Protein AF-A0A949CMT2-F1 (afdb_monomer_lite)

Foldseek 3Di:
DPPVVVVVCVVPVPPAAEDEAEQFAAQGDLADDPPTHGDAQVVVLVVQLQQVLVSHHYHYRQHADPVRHGDVRCVRRVVVNVVCCVVPNRDHRDHDDPVRVNVSNHDDD

Secondary structure (DSSP, 8-state):
--HHHHHHHHHHTTSPEEEEEESEEETB-SS--TT-EE--HHHHHHHHHHHHHTTEEEEEE----TTSPPPHHHHHHHHHHHHHHHHH-SPPP-PPPHHHHHHTTSPP-

Structure (mmCIF, N/CA/C/O backbone):
data_AF-A0A949CMT2-F1
#
_entry.id   AF-A0A949CMT2-F1
#
loop_
_atom_site.group_PDB
_atom_site.id
_atom_site.type_symbol
_atom_site.label_atom_id
_atom_site.label_alt_id
_atom_site.label_comp_id
_atom_site.label_asym_id
_atom_site.label_entity_id
_atom_site.label_seq_id
_atom_site.pdbx_PDB_ins_code
_atom_site.Cartn_x
_atom_site.Cartn_y
_atom_site.Cartn_z
_atom_site.occupancy
_atom_site.B_iso_or_equiv
_atom_site.auth_seq_id
_atom_site.auth_comp_id
_atom_site.auth_asym_id
_atom_site.auth_atom_id
_atom_site.pdbx_PDB_model_num
ATOM 1 N N . LYS A 1 1 ? 1.778 4.882 35.608 1.00 58.97 1 LYS A N 1
ATOM 2 C CA . LYS A 1 1 ? 1.281 5.149 34.238 1.00 58.97 1 LYS A CA 1
ATOM 3 C C . LYS A 1 1 ? 1.806 6.513 33.841 1.00 58.97 1 LYS A C 1
ATOM 5 O O . LYS A 1 1 ? 1.676 7.424 34.648 1.00 58.97 1 LYS A O 1
ATOM 10 N N . GLU A 1 2 ? 2.497 6.635 32.710 1.00 72.38 2 GLU A N 1
ATOM 11 C CA . GLU A 1 2 ? 3.081 7.922 32.332 1.00 72.38 2 GLU A CA 1
ATOM 12 C C . GLU A 1 2 ? 1.982 8.931 31.964 1.00 72.38 2 GLU A C 1
ATOM 14 O O . GLU A 1 2 ? 1.213 8.666 31.035 1.00 72.38 2 GLU A O 1
ATOM 19 N N . PRO A 1 3 ? 1.901 10.086 32.649 1.00 89.88 3 PRO A N 1
ATOM 20 C CA . PRO A 1 3 ? 0.811 11.047 32.464 1.00 89.88 3 PRO A CA 1
ATOM 21 C C . PRO A 1 3 ? 0.751 11.616 31.037 1.00 89.88 3 PRO A C 1
ATOM 23 O O . PRO A 1 3 ? -0.311 12.026 30.573 1.00 89.88 3 PRO A O 1
ATOM 26 N N . ILE A 1 4 ? 1.874 11.607 30.312 1.00 94.62 4 ILE A N 1
ATOM 27 C CA . ILE A 1 4 ? 1.957 12.079 28.924 1.00 94.62 4 ILE A CA 1
ATOM 28 C C . ILE A 1 4 ? 1.273 11.097 27.965 1.00 94.62 4 ILE A C 1
ATOM 30 O O . ILE A 1 4 ? 0.502 11.527 27.107 1.00 94.62 4 ILE A O 1
ATOM 34 N N . ALA A 1 5 ? 1.508 9.791 28.122 1.00 93.44 5 ALA A N 1
ATOM 35 C CA . ALA A 1 5 ? 0.923 8.769 27.255 1.00 93.44 5 ALA A CA 1
ATOM 36 C C . ALA A 1 5 ? -0.605 8.705 27.405 1.00 93.44 5 ALA A C 1
ATOM 38 O O . ALA A 1 5 ? -1.327 8.634 26.412 1.00 93.44 5 ALA A O 1
ATOM 39 N N . GLU A 1 6 ? -1.103 8.802 28.640 1.00 95.00 6 GLU A N 1
ATOM 40 C CA . GLU A 1 6 ? -2.541 8.822 28.926 1.00 95.00 6 GLU A CA 1
ATOM 41 C C . GLU A 1 6 ? -3.212 10.076 28.353 1.00 95.00 6 GLU A C 1
ATOM 43 O O . GLU A 1 6 ? -4.215 9.972 27.647 1.00 95.00 6 GLU A O 1
ATOM 48 N N . LYS A 1 7 ? -2.600 11.255 28.542 1.00 95.69 7 LYS A N 1
ATOM 49 C CA . LYS A 1 7 ? -3.078 12.506 27.937 1.00 95.69 7 LYS A CA 1
ATOM 50 C C . LYS A 1 7 ? -3.111 12.425 26.409 1.00 95.69 7 LYS A C 1
ATOM 52 O O . LYS A 1 7 ? -4.092 12.842 25.797 1.00 95.69 7 LYS A O 1
ATOM 57 N N . ALA A 1 8 ? -2.062 11.886 25.787 1.00 94.38 8 ALA A N 1
ATOM 58 C CA . ALA A 1 8 ? -2.006 11.716 24.339 1.00 94.38 8 ALA A CA 1
ATOM 59 C C . ALA A 1 8 ? -3.107 10.772 23.840 1.00 94.38 8 ALA A C 1
ATOM 61 O O . ALA A 1 8 ? -3.781 11.094 22.864 1.00 94.38 8 ALA A O 1
ATOM 62 N N . TRP A 1 9 ? -3.341 9.648 24.519 1.00 93.00 9 TRP A N 1
ATOM 63 C CA . TRP A 1 9 ? -4.416 8.728 24.158 1.00 93.00 9 TRP A CA 1
ATOM 64 C C . TRP A 1 9 ? -5.796 9.384 24.291 1.00 93.00 9 TRP A C 1
ATOM 66 O O . TRP A 1 9 ? -6.562 9.380 23.330 1.00 93.00 9 TRP A O 1
ATOM 76 N N . MET A 1 10 ? -6.083 10.047 25.416 1.00 94.62 10 MET A N 1
ATOM 77 C CA . MET A 1 10 ? -7.368 10.723 25.637 1.00 94.62 10 MET A CA 1
ATOM 78 C C . MET A 1 10 ? -7.682 11.773 24.563 1.00 94.62 10 MET A C 1
ATOM 80 O O . MET A 1 10 ? -8.831 11.890 24.143 1.00 94.62 10 MET A O 1
ATOM 84 N N . LEU A 1 11 ? -6.669 12.510 24.092 1.00 94.75 11 LEU A N 1
ATOM 85 C CA . LEU A 1 11 ? -6.819 13.537 23.054 1.00 94.75 11 LEU A CA 1
ATOM 86 C C . LEU A 1 11 ? -6.988 12.974 21.631 1.00 94.75 11 LEU A C 1
ATOM 88 O O . LEU A 1 11 ? -7.352 13.726 20.725 1.00 94.75 11 LEU A O 1
ATOM 92 N N . ASN A 1 12 ? -6.681 11.692 21.402 1.00 93.44 12 ASN A N 1
ATOM 93 C CA . ASN A 1 12 ? -6.616 11.113 20.055 1.00 93.44 12 ASN A CA 1
ATOM 94 C C . ASN A 1 12 ? -7.471 9.852 19.855 1.00 93.44 12 ASN A C 1
ATOM 96 O O . ASN A 1 12 ? -7.696 9.487 18.708 1.00 93.44 12 ASN A O 1
ATOM 100 N N . GLN A 1 13 ? -7.993 9.219 20.911 1.00 91.25 13 GLN A N 1
ATOM 101 C CA . GLN A 1 13 ? -8.743 7.952 20.835 1.00 91.25 13 GLN A CA 1
ATOM 102 C C . GLN A 1 13 ? -9.977 7.975 19.913 1.00 91.25 13 GLN A C 1
ATOM 104 O O . GLN A 1 13 ? -10.387 6.925 19.436 1.00 91.25 13 GLN A O 1
ATOM 109 N N . GLY A 1 14 ? -10.566 9.150 19.662 1.00 90.94 14 GLY A N 1
ATOM 110 C CA . GLY A 1 14 ? -11.716 9.320 18.762 1.00 90.94 14 GLY A CA 1
ATOM 111 C C . GLY A 1 14 ? -11.356 9.824 17.362 1.00 90.94 14 GLY A C 1
ATOM 112 O O . GLY A 1 14 ? -12.251 10.090 16.565 1.00 90.94 14 GLY A O 1
ATOM 113 N N . LYS A 1 15 ? -10.068 10.030 17.062 1.00 92.38 15 LYS A N 1
ATOM 114 C CA . LYS A 1 15 ? -9.633 10.455 15.729 1.00 92.38 15 LYS A CA 1
ATOM 115 C C . LYS A 1 15 ? -9.538 9.243 14.817 1.00 92.38 15 LYS A C 1
ATOM 117 O O . LYS A 1 15 ? -9.055 8.191 15.228 1.00 92.38 15 LYS A O 1
ATOM 122 N N . ARG A 1 16 ? -9.944 9.428 13.562 1.00 91.81 16 ARG A N 1
ATOM 123 C CA . ARG A 1 16 ? -9.834 8.390 12.542 1.00 91.81 16 ARG A CA 1
ATOM 124 C C . ARG A 1 16 ? -8.370 8.008 12.327 1.00 91.81 16 ARG A C 1
ATOM 126 O O . ARG A 1 16 ? -7.512 8.887 12.232 1.00 91.81 16 ARG A O 1
ATOM 133 N N . GLY A 1 17 ? -8.100 6.708 12.263 1.00 93.19 17 GLY A N 1
ATOM 134 C CA . GLY A 1 17 ? -6.758 6.197 12.003 1.00 93.19 17 GLY A CA 1
ATOM 135 C C . GLY A 1 17 ? -6.324 6.409 10.551 1.00 93.19 17 GLY A C 1
ATOM 136 O O . GLY A 1 17 ? -7.156 6.538 9.652 1.00 93.19 17 GLY A O 1
ATOM 137 N N . ASP A 1 18 ? -5.014 6.386 10.315 1.00 95.69 18 ASP A N 1
ATOM 138 C CA . ASP A 1 18 ? -4.427 6.264 8.978 1.00 95.69 18 ASP A CA 1
ATOM 139 C C . ASP A 1 18 ? -3.404 5.128 8.993 1.00 95.69 18 ASP A C 1
ATOM 141 O O . ASP A 1 18 ? -2.491 5.094 9.825 1.00 95.69 18 ASP A O 1
ATOM 145 N N . ILE A 1 19 ? -3.598 4.159 8.105 1.00 95.75 19 ILE A N 1
ATOM 146 C CA . ILE A 1 19 ? -2.687 3.044 7.914 1.00 95.75 19 ILE A CA 1
ATOM 147 C C . ILE A 1 19 ? -1.830 3.356 6.690 1.00 95.75 19 ILE A C 1
ATOM 149 O O . ILE A 1 19 ? -2.264 3.205 5.549 1.00 95.75 19 ILE A O 1
ATOM 153 N N . CYS A 1 20 ? -0.575 3.722 6.932 1.00 96.56 20 CYS A N 1
ATOM 154 C CA . CYS A 1 20 ? 0.402 3.963 5.873 1.00 96.56 20 CYS A CA 1
ATOM 155 C C . CYS A 1 20 ? 1.213 2.695 5.581 1.00 96.56 20 CYS A C 1
ATOM 157 O O . CYS A 1 20 ? 1.773 2.074 6.491 1.00 96.56 20 CYS A O 1
ATOM 159 N N . THR A 1 21 ? 1.313 2.305 4.310 1.00 94.94 21 THR A N 1
ATOM 160 C CA . THR A 1 21 ? 2.225 1.236 3.874 1.00 94.94 21 THR A CA 1
ATOM 161 C C . THR A 1 21 ? 2.661 1.414 2.417 1.00 94.94 21 THR A C 1
ATOM 163 O O . THR A 1 21 ? 2.426 2.464 1.831 1.00 94.94 21 THR A O 1
ATOM 166 N N . ASN A 1 22 ? 3.342 0.419 1.844 1.00 95.75 22 ASN A N 1
ATOM 167 C CA . ASN A 1 22 ? 4.132 0.560 0.623 1.00 95.75 22 ASN A CA 1
ATOM 168 C C . ASN A 1 22 ? 3.601 -0.379 -0.454 1.00 95.75 22 ASN A C 1
ATOM 170 O O . ASN A 1 22 ? 3.200 -1.500 -0.141 1.00 95.75 22 ASN A O 1
ATOM 174 N N . MET A 1 23 ? 3.675 0.054 -1.709 1.00 97.06 23 MET A N 1
ATOM 175 C CA . MET A 1 23 ? 3.488 -0.826 -2.857 1.00 97.06 23 MET A CA 1
ATOM 176 C C . MET A 1 23 ? 4.665 -1.798 -3.010 1.00 97.06 23 MET A C 1
ATOM 178 O O . MET A 1 23 ? 4.456 -2.976 -3.283 1.00 97.06 23 MET A O 1
ATOM 182 N N . GLN A 1 24 ? 5.890 -1.322 -2.762 1.00 95.88 24 GLN A N 1
ATOM 183 C CA . GLN A 1 24 ? 7.105 -2.141 -2.731 1.00 95.88 24 GLN A CA 1
ATOM 184 C C . GLN A 1 24 ? 7.170 -2.965 -1.442 1.00 95.88 24 GLN A C 1
ATOM 186 O O . GLN A 1 24 ? 7.148 -2.424 -0.330 1.00 95.88 24 GLN A O 1
ATOM 191 N N . SER A 1 25 ? 7.242 -4.282 -1.596 1.00 93.44 25 SER A N 1
ATOM 192 C CA . SER A 1 25 ? 6.863 -5.246 -0.568 1.00 93.44 25 SER A CA 1
ATOM 193 C C . SER A 1 25 ? 7.971 -6.223 -0.178 1.00 93.44 25 SER A C 1
ATOM 195 O O . SER A 1 25 ? 8.109 -6.508 1.011 1.00 93.44 25 SER A O 1
ATOM 197 N N . ALA A 1 26 ? 8.814 -6.660 -1.118 1.00 90.19 26 ALA A N 1
ATOM 198 C CA . ALA A 1 26 ? 9.928 -7.561 -0.831 1.00 90.19 26 ALA A CA 1
ATOM 199 C C . ALA A 1 26 ? 11.201 -7.182 -1.621 1.00 90.19 26 ALA A C 1
ATOM 201 O O . ALA A 1 26 ? 11.274 -7.447 -2.821 1.00 90.19 26 ALA A O 1
ATOM 202 N N . PRO A 1 27 ? 12.219 -6.602 -0.957 1.00 91.38 27 PRO A N 1
ATOM 203 C CA . PRO A 1 27 ? 12.146 -6.041 0.395 1.00 91.38 27 PRO A CA 1
ATOM 204 C C . PRO A 1 27 ? 11.156 -4.858 0.464 1.00 91.38 27 PRO A C 1
ATOM 206 O O . PRO A 1 27 ? 10.923 -4.183 -0.540 1.00 91.38 27 PRO A O 1
ATOM 209 N N . PRO A 1 28 ? 10.550 -4.586 1.632 1.00 91.25 28 PRO A N 1
ATOM 210 C CA . PRO A 1 28 ? 9.645 -3.454 1.776 1.00 91.25 28 PRO A CA 1
ATOM 211 C C . PRO A 1 28 ? 10.425 -2.134 1.733 1.00 91.25 28 PRO A C 1
ATOM 213 O O . PRO A 1 28 ? 11.338 -1.933 2.534 1.00 91.25 28 PRO A O 1
ATOM 216 N N . ALA A 1 29 ? 10.026 -1.211 0.855 1.00 93.62 29 ALA A N 1
ATOM 217 C CA . ALA A 1 29 ? 10.728 0.058 0.647 1.00 93.62 29 ALA A CA 1
ATOM 218 C C . ALA A 1 29 ? 9.764 1.255 0.594 1.00 93.62 29 ALA A C 1
ATOM 220 O O . ALA A 1 29 ? 8.673 1.165 0.035 1.00 93.62 29 ALA A O 1
ATOM 221 N N . TRP A 1 30 ? 10.151 2.370 1.225 1.00 95.12 30 TRP A N 1
ATOM 222 C CA . TRP A 1 30 ? 9.398 3.638 1.199 1.00 95.12 30 TRP A CA 1
ATOM 223 C C . TRP A 1 30 ? 9.856 4.574 0.073 1.00 95.12 30 TRP A C 1
ATOM 225 O O . TRP A 1 30 ? 9.111 5.440 -0.368 1.00 95.12 30 TRP A O 1
ATOM 235 N N . ILE A 1 31 ? 11.087 4.406 -0.396 1.00 95.25 31 ILE A N 1
ATOM 236 C CA . ILE A 1 31 ? 11.656 5.111 -1.547 1.00 95.25 31 ILE A CA 1
ATOM 237 C C . ILE A 1 31 ? 11.838 4.068 -2.650 1.00 95.25 31 ILE A C 1
ATOM 239 O O . ILE A 1 31 ? 11.865 2.874 -2.350 1.00 95.25 31 ILE A O 1
ATOM 243 N N . TYR A 1 32 ? 11.940 4.499 -3.908 1.00 95.75 32 TYR A N 1
ATOM 244 C CA . TYR A 1 32 ? 12.282 3.609 -5.011 1.00 95.75 32 TYR A CA 1
ATOM 245 C C . TYR A 1 32 ? 13.487 2.723 -4.685 1.00 95.75 32 TYR A C 1
ATOM 247 O O . TYR A 1 32 ? 14.564 3.219 -4.345 1.00 95.75 32 TYR A O 1
ATOM 255 N N . MET A 1 33 ? 13.284 1.416 -4.805 1.00 95.62 33 MET A N 1
ATOM 256 C CA . MET A 1 33 ? 14.320 0.407 -4.731 1.00 95.62 33 MET A CA 1
ATOM 257 C C . MET A 1 33 ? 14.178 -0.515 -5.939 1.00 95.62 33 MET A C 1
ATOM 259 O O . MET A 1 33 ? 13.139 -1.136 -6.158 1.00 95.62 33 MET A O 1
ATOM 263 N N . ASP A 1 34 ? 15.239 -0.579 -6.735 1.00 94.31 34 ASP A N 1
ATOM 264 C CA . ASP A 1 34 ? 15.271 -1.426 -7.920 1.00 94.31 34 ASP A CA 1
ATOM 265 C C . ASP A 1 34 ? 15.209 -2.915 -7.537 1.00 94.31 34 ASP A C 1
ATOM 267 O O . ASP A 1 34 ? 15.778 -3.342 -6.528 1.00 94.31 34 ASP A O 1
ATOM 271 N N . GLY A 1 35 ? 14.498 -3.708 -8.339 1.00 91.31 35 GLY A N 1
ATOM 272 C CA . GLY A 1 35 ? 14.320 -5.146 -8.117 1.00 91.31 35 GLY A CA 1
ATOM 273 C C . GLY A 1 35 ? 13.388 -5.542 -6.959 1.00 91.31 35 GLY A C 1
ATOM 274 O O . GLY A 1 35 ? 13.350 -6.723 -6.605 1.00 91.31 35 GLY A O 1
ATOM 275 N N . CYS A 1 36 ? 12.642 -4.603 -6.367 1.00 91.50 36 CYS A N 1
ATOM 276 C CA . CYS A 1 36 ? 11.614 -4.907 -5.368 1.00 91.50 36 CYS A CA 1
ATOM 277 C C . CYS A 1 36 ? 10.383 -5.595 -5.976 1.00 91.50 36 CYS A C 1
ATOM 279 O O . CYS A 1 36 ? 9.937 -5.268 -7.073 1.00 91.50 36 CYS A O 1
ATOM 281 N N . GLU A 1 37 ? 9.763 -6.503 -5.220 1.00 94.06 37 GLU A N 1
ATOM 282 C CA . GLU A 1 37 ? 8.420 -6.995 -5.547 1.00 94.06 37 GLU A CA 1
ATOM 283 C C . GLU A 1 37 ? 7.358 -5.942 -5.220 1.00 94.06 37 GLU A C 1
ATOM 285 O O . GLU A 1 37 ? 7.406 -5.304 -4.165 1.00 94.06 37 GLU A O 1
ATOM 290 N N . HIS A 1 38 ? 6.350 -5.818 -6.081 1.00 95.44 38 HIS A N 1
ATOM 291 C CA . HIS A 1 38 ? 5.226 -4.898 -5.912 1.00 95.44 38 HIS A CA 1
ATOM 292 C C . HIS A 1 38 ? 3.944 -5.664 -5.585 1.00 95.44 38 HIS A C 1
ATOM 294 O O . HIS A 1 38 ? 3.698 -6.736 -6.144 1.00 95.44 38 HIS A O 1
ATOM 300 N N . ILE A 1 39 ? 3.110 -5.114 -4.702 1.00 96.12 39 ILE A N 1
ATOM 301 C CA . ILE A 1 39 ? 1.802 -5.708 -4.422 1.00 96.12 39 ILE A CA 1
ATOM 302 C C . ILE A 1 39 ? 0.874 -5.595 -5.638 1.00 96.12 39 ILE A C 1
ATOM 304 O O . ILE A 1 39 ? 0.873 -4.596 -6.359 1.00 96.12 39 ILE A O 1
ATOM 308 N N . ASN A 1 40 ? 0.050 -6.615 -5.849 1.00 97.12 40 ASN A N 1
ATOM 309 C CA . ASN A 1 40 ? -0.926 -6.651 -6.933 1.00 97.12 40 ASN A CA 1
ATOM 310 C C . ASN A 1 40 ? -2.281 -6.040 -6.523 1.00 97.12 40 ASN A C 1
ATOM 312 O O . ASN A 1 40 ? -2.509 -5.661 -5.372 1.00 97.12 40 ASN A O 1
ATOM 316 N N . THR A 1 41 ? -3.216 -5.972 -7.471 1.00 98.31 41 THR A N 1
ATOM 317 C CA . THR A 1 41 ? -4.564 -5.420 -7.263 1.00 98.31 41 THR A CA 1
ATOM 318 C C . THR A 1 41 ? -5.344 -6.093 -6.138 1.00 98.31 41 THR A C 1
ATOM 320 O O . THR A 1 41 ? -6.023 -5.407 -5.373 1.00 98.31 41 THR A O 1
ATOM 323 N N . ASP A 1 42 ? -5.269 -7.418 -6.016 1.00 97.38 42 ASP A N 1
ATOM 324 C CA . ASP A 1 42 ? -6.010 -8.148 -4.984 1.00 97.38 42 ASP A CA 1
ATOM 325 C C . ASP A 1 42 ? -5.468 -7.821 -3.594 1.00 97.38 42 ASP A C 1
ATOM 327 O O . ASP A 1 42 ? -6.235 -7.613 -2.655 1.00 97.38 42 ASP A O 1
ATOM 331 N N . GLN A 1 43 ? -4.148 -7.683 -3.475 1.00 97.19 43 GLN A N 1
ATOM 332 C CA . GLN A 1 43 ? -3.493 -7.260 -2.241 1.00 97.19 43 GLN A CA 1
ATOM 333 C C . GLN A 1 43 ? -3.829 -5.802 -1.892 1.00 97.19 43 GLN A C 1
ATOM 335 O O . GLN A 1 43 ? -4.098 -5.511 -0.728 1.00 97.19 43 GLN A O 1
ATOM 340 N N . VAL A 1 44 ? -3.895 -4.899 -2.880 1.00 98.06 44 VAL A N 1
ATOM 341 C CA . VAL A 1 44 ? -4.368 -3.514 -2.684 1.00 98.06 44 VAL A CA 1
ATOM 342 C C . VAL A 1 44 ? -5.790 -3.497 -2.120 1.00 98.06 44 VAL A C 1
ATOM 344 O O . VAL A 1 44 ? -6.047 -2.836 -1.114 1.00 98.06 44 VAL A O 1
ATOM 347 N N . LEU A 1 45 ? -6.717 -4.241 -2.731 1.00 98.31 45 LEU A N 1
ATOM 348 C CA . LEU A 1 45 ? -8.109 -4.294 -2.275 1.00 98.31 45 LEU A CA 1
ATOM 349 C C . LEU A 1 45 ? -8.246 -4.968 -0.904 1.00 98.31 45 LEU A C 1
ATOM 351 O O . LEU A 1 45 ? -9.065 -4.531 -0.098 1.00 98.31 45 LEU A O 1
ATOM 355 N N . ALA A 1 46 ? -7.425 -5.978 -0.606 1.00 97.50 46 ALA A N 1
ATOM 356 C CA . ALA A 1 46 ? -7.390 -6.612 0.710 1.00 97.50 46 ALA A CA 1
ATOM 357 C C . ALA A 1 46 ? -6.888 -5.652 1.803 1.00 97.50 46 ALA A C 1
ATOM 359 O O . ALA A 1 46 ? -7.465 -5.609 2.886 1.00 97.50 46 ALA A O 1
ATOM 360 N N . LEU A 1 47 ? -5.858 -4.844 1.522 1.00 97.50 47 LEU A N 1
ATOM 361 C CA . LEU A 1 47 ? -5.391 -3.799 2.441 1.00 97.50 47 LEU A CA 1
ATOM 362 C C . LEU A 1 47 ? -6.443 -2.701 2.641 1.00 97.50 47 LEU A C 1
ATOM 364 O O . LEU A 1 47 ? -6.590 -2.186 3.748 1.00 97.50 47 LEU A O 1
ATOM 368 N N . LEU A 1 48 ? -7.189 -2.354 1.589 1.00 97.94 48 LEU A N 1
ATOM 369 C CA . LEU A 1 48 ? -8.264 -1.365 1.665 1.00 97.94 48 LEU A CA 1
ATOM 370 C C . LEU A 1 48 ? -9.434 -1.868 2.525 1.00 97.94 48 LEU A C 1
ATOM 372 O O . LEU A 1 48 ? -9.932 -1.126 3.370 1.00 97.94 48 LEU A O 1
ATOM 376 N N . ALA A 1 49 ? -9.815 -3.138 2.366 1.00 98.12 49 ALA A N 1
ATOM 377 C CA . ALA A 1 49 ? -10.806 -3.808 3.208 1.00 98.12 49 ALA A CA 1
ATOM 378 C C . ALA A 1 49 ? -10.367 -3.888 4.683 1.00 98.12 49 ALA A C 1
ATOM 380 O O . ALA A 1 49 ? -11.187 -3.679 5.581 1.00 98.12 49 ALA A O 1
ATOM 381 N N . ASP A 1 50 ? -9.079 -4.155 4.937 1.00 97.69 50 ASP A N 1
ATOM 382 C CA . ASP A 1 50 ? -8.505 -4.208 6.288 1.00 97.69 50 ASP A CA 1
ATOM 383 C C . ASP A 1 50 ? -8.516 -2.837 6.971 1.00 97.69 50 ASP A C 1
ATOM 385 O O . ASP A 1 50 ? -8.910 -2.725 8.134 1.00 97.69 50 ASP A O 1
ATOM 389 N N . ALA A 1 51 ? -8.125 -1.779 6.253 1.00 97.31 51 ALA A N 1
ATOM 390 C CA . ALA A 1 51 ? -8.183 -0.416 6.774 1.00 97.31 51 ALA A CA 1
ATOM 391 C C . ALA A 1 51 ? -9.625 0.009 7.073 1.00 97.31 51 ALA A C 1
ATOM 393 O O . ALA A 1 51 ? -9.896 0.571 8.135 1.00 97.31 51 ALA A O 1
ATOM 394 N N . PHE A 1 52 ? -10.570 -0.342 6.196 1.00 97.12 52 PHE A N 1
ATOM 395 C CA . PHE A 1 52 ? -11.979 -0.042 6.418 1.00 97.12 52 PHE A CA 1
ATOM 396 C C . PHE A 1 52 ? -12.534 -0.757 7.660 1.00 97.12 52 PHE A C 1
ATOM 398 O O . PHE A 1 52 ? -13.188 -0.128 8.490 1.00 97.12 52 PHE A O 1
ATOM 405 N N . ALA A 1 53 ? -12.191 -2.032 7.868 1.00 97.06 53 ALA A N 1
ATOM 406 C CA . ALA A 1 53 ? -12.580 -2.779 9.068 1.00 97.06 53 ALA A CA 1
ATOM 407 C C . ALA A 1 53 ? -12.017 -2.203 10.383 1.00 97.06 53 ALA A C 1
ATOM 409 O O . ALA A 1 53 ? -12.467 -2.581 11.465 1.00 97.06 53 ALA A O 1
ATOM 410 N N . GLN A 1 54 ? -11.021 -1.320 10.305 1.00 95.38 54 GLN A N 1
ATOM 411 C CA . GLN A 1 54 ? -10.391 -0.651 11.444 1.00 95.38 54 GLN A CA 1
ATOM 412 C C . GLN A 1 54 ? -10.851 0.803 11.619 1.00 95.38 54 GLN A C 1
ATOM 414 O O . GLN A 1 54 ? -10.271 1.513 12.435 1.00 95.38 54 GLN A O 1
ATOM 419 N N . ASP A 1 55 ? -11.858 1.243 10.855 1.00 94.88 55 ASP A N 1
ATOM 420 C CA . ASP A 1 55 ? -12.253 2.651 10.740 1.00 94.88 55 ASP A CA 1
ATOM 421 C C . ASP A 1 55 ? -11.049 3.575 10.470 1.00 94.88 55 ASP A C 1
ATOM 423 O O . ASP A 1 55 ? -10.837 4.610 11.104 1.00 94.88 55 ASP A O 1
ATOM 427 N N . ALA A 1 56 ? -10.206 3.161 9.523 1.00 96.38 56 ALA A N 1
ATOM 428 C CA . ALA A 1 56 ? -9.004 3.880 9.139 1.00 96.38 56 ALA A CA 1
ATOM 429 C C . ALA A 1 56 ? -8.997 4.211 7.643 1.00 96.38 56 ALA A C 1
ATOM 431 O O . ALA A 1 56 ? -9.620 3.534 6.820 1.00 96.38 56 ALA A O 1
ATOM 432 N N . ASN A 1 57 ? -8.252 5.255 7.288 1.00 97.75 57 ASN A N 1
ATOM 433 C CA . ASN A 1 57 ? -7.820 5.470 5.912 1.00 97.75 57 ASN A CA 1
ATOM 434 C C . ASN A 1 57 ? -6.660 4.526 5.562 1.00 97.75 57 ASN A C 1
ATOM 436 O O . ASN A 1 57 ? -5.953 4.033 6.445 1.00 97.75 57 ASN A O 1
ATOM 440 N N . LEU A 1 58 ? -6.458 4.299 4.263 1.00 97.81 58 LEU A N 1
ATOM 441 C CA . LEU A 1 58 ? -5.280 3.624 3.727 1.00 97.81 58 LEU A CA 1
ATOM 442 C C . LEU A 1 58 ? -4.501 4.597 2.843 1.00 97.81 58 LEU A C 1
ATOM 444 O O . LEU A 1 58 ? -5.037 5.085 1.846 1.00 97.81 58 LEU A O 1
ATOM 448 N N . THR A 1 59 ? -3.221 4.781 3.153 1.00 97.88 59 THR A N 1
ATOM 449 C CA . THR A 1 59 ? -2.273 5.508 2.304 1.00 97.88 59 THR A CA 1
ATOM 450 C C . THR A 1 59 ? -1.217 4.535 1.772 1.00 97.88 59 THR A C 1
ATOM 452 O O . THR A 1 59 ? -0.410 3.998 2.535 1.00 97.88 59 THR A O 1
ATOM 455 N N . LEU A 1 60 ? -1.224 4.293 0.454 1.00 97.19 60 LEU A N 1
ATOM 456 C CA . LEU A 1 60 ? -0.252 3.434 -0.234 1.00 97.19 60 LEU A CA 1
ATOM 457 C C . LEU A 1 60 ? 0.842 4.269 -0.901 1.00 97.19 60 LEU A C 1
ATOM 459 O O . LEU A 1 60 ? 0.586 5.037 -1.825 1.00 97.19 60 LEU A O 1
ATOM 463 N N . ASN A 1 61 ? 2.075 4.082 -0.446 1.00 97.56 61 ASN A N 1
ATOM 464 C CA . ASN A 1 61 ? 3.260 4.735 -0.974 1.00 97.56 61 ASN A CA 1
ATOM 465 C C . ASN A 1 61 ? 3.836 3.957 -2.171 1.00 97.56 61 ASN A C 1
ATOM 467 O O . ASN A 1 61 ? 4.215 2.795 -2.020 1.00 97.56 61 ASN A O 1
ATOM 471 N N . THR A 1 62 ? 3.945 4.597 -3.336 1.00 96.44 62 THR A N 1
ATOM 472 C CA . THR A 1 62 ? 4.471 3.986 -4.574 1.00 96.44 62 THR A CA 1
ATOM 473 C C . THR A 1 62 ? 6.001 4.024 -4.666 1.00 96.44 62 THR A C 1
ATOM 475 O O . THR A 1 62 ? 6.615 3.099 -5.188 1.00 96.44 62 THR A O 1
ATOM 478 N N . GLY A 1 63 ? 6.638 5.068 -4.124 1.00 95.44 63 GLY A N 1
ATOM 479 C CA . GLY A 1 63 ? 8.073 5.314 -4.301 1.00 95.44 63 GLY A CA 1
ATOM 480 C C . GLY A 1 63 ? 8.423 5.568 -5.776 1.00 95.44 63 GLY A C 1
ATOM 481 O O . GLY A 1 63 ? 8.902 4.645 -6.433 1.00 95.44 63 GLY A O 1
ATOM 482 N N . PRO A 1 64 ? 8.166 6.782 -6.308 1.00 97.25 64 PRO A N 1
ATOM 483 C CA . PRO A 1 64 ? 8.391 7.109 -7.718 1.00 97.25 64 PRO A CA 1
ATOM 484 C C . PRO A 1 64 ? 9.808 6.787 -8.206 1.00 97.25 64 PRO A C 1
ATOM 486 O O . PRO A 1 64 ? 10.772 6.923 -7.453 1.00 97.25 64 PRO A O 1
ATOM 489 N N . LEU A 1 65 ? 9.913 6.411 -9.480 1.00 97.44 65 LEU A N 1
ATOM 490 C CA . LEU A 1 65 ? 11.159 6.171 -10.205 1.00 97.44 65 LEU A CA 1
ATOM 491 C C . LEU A 1 65 ? 12.070 7.417 -10.199 1.00 97.44 65 LEU A C 1
ATOM 493 O O . LEU A 1 65 ? 11.589 8.527 -9.952 1.00 97.44 65 LEU A O 1
ATOM 497 N N . PRO A 1 66 ? 13.377 7.282 -10.511 1.00 97.19 66 PRO A N 1
ATOM 498 C CA . PRO A 1 66 ? 14.304 8.419 -10.528 1.00 97.19 66 PRO A CA 1
ATOM 499 C C . PRO A 1 66 ? 13.909 9.548 -11.492 1.00 97.19 66 PRO A C 1
ATOM 501 O O . PRO A 1 66 ? 14.290 10.695 -11.279 1.00 97.19 66 PRO A O 1
ATOM 504 N N . ASP A 1 67 ? 13.135 9.236 -12.533 1.00 97.75 67 ASP A N 1
ATOM 505 C CA . ASP A 1 67 ? 12.583 10.209 -13.483 1.00 97.75 67 ASP A CA 1
ATOM 506 C C . ASP A 1 67 ? 11.260 10.853 -13.011 1.00 97.75 67 ASP A C 1
ATOM 508 O O . ASP A 1 67 ? 10.679 11.676 -13.716 1.00 97.75 67 ASP A O 1
ATOM 512 N N . GLY A 1 68 ? 10.778 10.489 -11.818 1.00 97.31 68 GLY A N 1
ATOM 513 C CA . GLY A 1 68 ? 9.536 10.968 -11.214 1.00 97.31 68 GLY A CA 1
ATOM 514 C C . GLY A 1 68 ? 8.279 10.198 -11.628 1.00 97.31 68 GLY A C 1
ATOM 515 O O . GLY A 1 68 ? 7.199 10.478 -11.102 1.00 97.31 68 GLY A O 1
ATOM 516 N N . SER A 1 69 ? 8.380 9.229 -12.539 1.00 98.12 69 SER A N 1
ATOM 517 C CA . SER A 1 69 ? 7.240 8.404 -12.943 1.00 98.12 69 SER A CA 1
ATOM 518 C C . SER A 1 69 ? 6.888 7.347 -11.883 1.00 98.12 69 SER A C 1
ATOM 520 O O . SER A 1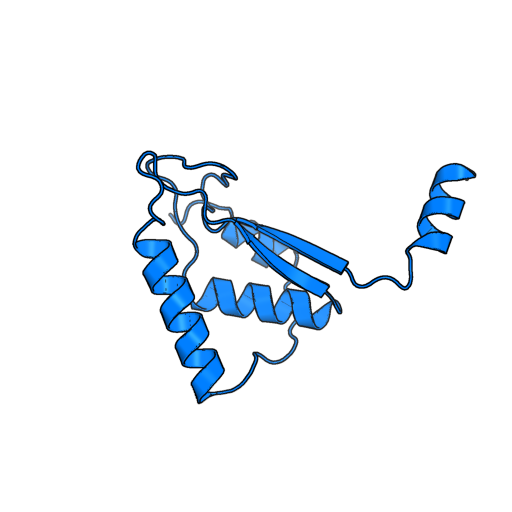 69 ? 7.668 7.039 -10.985 1.00 98.12 69 SER A O 1
ATOM 522 N N . ILE A 1 70 ? 5.675 6.790 -11.936 1.00 98.12 70 ILE A N 1
ATOM 523 C CA . ILE A 1 70 ? 5.268 5.688 -11.048 1.00 98.12 70 ILE A CA 1
ATOM 524 C C . ILE A 1 70 ? 5.654 4.363 -11.708 1.00 98.12 70 ILE A C 1
ATOM 526 O O . ILE A 1 70 ? 5.430 4.192 -12.908 1.00 98.12 70 ILE A O 1
ATOM 530 N N . HIS A 1 71 ? 6.175 3.412 -10.925 1.00 97.62 71 HIS A N 1
ATOM 531 C CA . HIS A 1 71 ? 6.548 2.093 -11.432 1.00 97.62 71 HIS A CA 1
ATOM 532 C C . HIS A 1 71 ? 5.368 1.427 -12.184 1.00 97.62 71 HIS A C 1
ATOM 534 O O . HIS A 1 71 ? 4.245 1.414 -11.664 1.00 97.62 71 HIS A O 1
ATOM 540 N N . PRO A 1 72 ? 5.571 0.849 -13.387 1.00 97.81 72 PRO A N 1
ATOM 541 C CA . PRO A 1 72 ? 4.476 0.324 -14.210 1.00 97.81 72 PRO A CA 1
ATOM 542 C C . PRO A 1 72 ? 3.583 -0.713 -13.512 1.00 97.81 72 PRO A C 1
ATOM 544 O O . PRO A 1 72 ? 2.373 -0.728 -13.742 1.00 97.81 72 PRO A O 1
ATOM 547 N N . ALA A 1 73 ? 4.152 -1.545 -12.629 1.00 97.25 73 ALA A N 1
ATOM 548 C CA . ALA A 1 73 ? 3.384 -2.522 -11.850 1.00 97.25 73 ALA A CA 1
ATOM 549 C C . ALA A 1 73 ? 2.393 -1.850 -10.884 1.00 97.25 73 ALA A C 1
ATOM 551 O O . ALA A 1 73 ? 1.244 -2.281 -10.787 1.00 97.25 73 ALA A O 1
ATOM 552 N N . ASP A 1 74 ? 2.795 -0.749 -10.242 1.00 98.06 74 ASP A N 1
ATOM 553 C CA . ASP A 1 74 ? 1.920 0.013 -9.348 1.00 98.06 74 ASP A CA 1
ATOM 554 C C . ASP A 1 74 ? 0.805 0.692 -10.137 1.00 98.06 74 ASP A C 1
ATOM 556 O O . ASP A 1 74 ? -0.356 0.665 -9.728 1.00 98.06 74 ASP A O 1
ATOM 560 N N . VAL A 1 75 ? 1.135 1.261 -11.304 1.00 98.56 75 VAL A N 1
ATOM 561 C CA . VAL A 1 75 ? 0.140 1.862 -12.203 1.00 98.56 75 VAL A CA 1
ATOM 562 C C . VAL A 1 75 ? -0.913 0.832 -12.600 1.00 98.56 75 VAL A C 1
ATOM 564 O O . VAL A 1 75 ? -2.107 1.130 -12.525 1.00 98.56 75 VAL A O 1
ATOM 567 N N . ALA A 1 76 ? -0.492 -0.368 -13.006 1.00 98.62 76 ALA A N 1
ATOM 568 C CA . ALA A 1 76 ? -1.403 -1.448 -13.367 1.00 98.62 76 ALA A CA 1
ATOM 569 C C . ALA A 1 76 ? -2.289 -1.843 -12.176 1.00 98.62 76 ALA A C 1
ATOM 571 O O . ALA A 1 76 ? -3.518 -1.805 -12.289 1.00 98.62 76 ALA A O 1
ATOM 572 N N . ALA A 1 77 ? -1.677 -2.114 -11.018 1.00 98.56 77 ALA A N 1
ATOM 573 C CA . ALA A 1 77 ? -2.383 -2.568 -9.828 1.00 98.56 77 ALA A CA 1
ATOM 574 C C . ALA A 1 77 ? -3.443 -1.560 -9.352 1.00 98.56 77 ALA A C 1
ATOM 576 O O . ALA A 1 77 ? -4.598 -1.926 -9.110 1.00 98.56 77 ALA A O 1
ATOM 577 N N . LEU A 1 78 ? -3.065 -0.279 -9.266 1.00 98.62 78 LEU A N 1
ATOM 578 C CA . LEU A 1 78 ? -3.920 0.804 -8.778 1.00 98.62 78 LEU A CA 1
ATOM 579 C C . LEU A 1 78 ? -5.022 1.175 -9.778 1.00 98.62 78 LEU A C 1
ATOM 581 O O . LEU A 1 78 ? -6.154 1.452 -9.372 1.00 98.62 78 LEU A O 1
ATOM 585 N N . ARG A 1 79 ? -4.736 1.157 -11.089 1.00 98.75 79 ARG A N 1
ATOM 586 C CA . ARG A 1 79 ? -5.767 1.400 -12.112 1.00 98.75 79 ARG A CA 1
ATOM 587 C C . ARG A 1 79 ? -6.824 0.310 -12.101 1.00 98.75 79 ARG A C 1
ATOM 589 O O . ARG A 1 79 ? -8.011 0.635 -12.155 1.00 98.75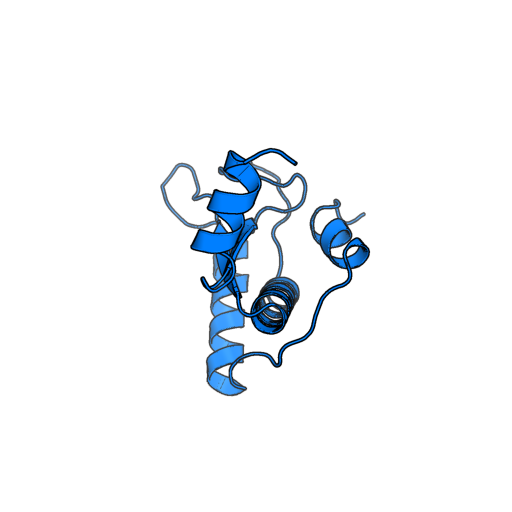 79 ARG A O 1
ATOM 596 N N . GLU A 1 80 ? -6.411 -0.949 -12.009 1.00 98.81 80 GLU A N 1
ATOM 597 C CA . GLU A 1 80 ? -7.343 -2.067 -11.930 1.00 98.81 80 GLU A CA 1
ATOM 598 C C . GLU A 1 80 ? -8.152 -2.025 -10.624 1.00 98.81 80 GLU A C 1
ATOM 600 O O . GLU A 1 80 ? -9.373 -2.180 -10.664 1.00 98.81 80 GLU A O 1
ATOM 605 N N . ALA A 1 81 ? -7.524 -1.709 -9.484 1.00 98.69 81 ALA A N 1
ATOM 606 C CA . ALA A 1 81 ? -8.237 -1.520 -8.217 1.00 98.69 81 ALA A CA 1
ATOM 607 C C . ALA A 1 81 ? -9.325 -0.440 -8.350 1.00 98.69 81 ALA A C 1
ATOM 609 O O . ALA A 1 81 ? -10.486 -0.677 -8.017 1.00 98.69 81 ALA A O 1
ATOM 610 N N . GLY A 1 82 ?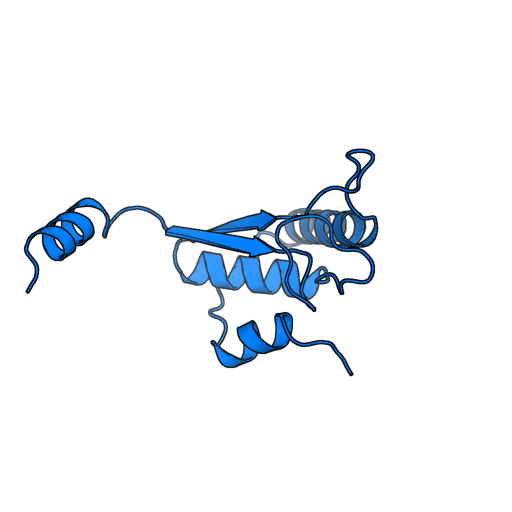 -8.986 0.718 -8.929 1.00 98.69 82 GLY A N 1
ATOM 611 C CA . GLY A 1 82 ? -9.947 1.790 -9.188 1.00 98.69 82 GLY A CA 1
ATOM 612 C C . GLY A 1 82 ? -11.066 1.394 -10.161 1.00 98.69 82 GLY A C 1
ATOM 613 O O . GLY A 1 82 ? -12.210 1.811 -9.981 1.00 98.69 82 GLY A O 1
ATOM 614 N N . GLN A 1 83 ? -10.778 0.578 -11.181 1.00 98.81 83 GLN A N 1
ATOM 615 C CA . GLN A 1 83 ? -11.806 0.026 -12.072 1.00 98.81 83 GLN A CA 1
ATOM 616 C C . GLN A 1 83 ? -12.758 -0.915 -11.323 1.00 98.81 83 GLN A C 1
ATOM 618 O O . GLN A 1 83 ? -13.972 -0.744 -11.434 1.00 98.81 83 GLN A O 1
ATOM 623 N N . ARG A 1 84 ? -12.227 -1.852 -10.526 1.00 98.69 84 ARG A N 1
ATOM 624 C CA . ARG A 1 84 ? -13.028 -2.785 -9.719 1.00 98.69 84 ARG A CA 1
ATOM 625 C C . ARG A 1 84 ? -13.925 -2.033 -8.735 1.00 98.69 84 ARG A C 1
ATOM 627 O O . ARG A 1 84 ? -15.107 -2.352 -8.657 1.00 98.69 84 ARG A O 1
ATOM 634 N N . ILE A 1 85 ? -13.408 -0.991 -8.078 1.00 98.62 85 ILE A N 1
ATOM 635 C CA . ILE A 1 85 ? -14.190 -0.147 -7.159 1.00 98.62 85 ILE A CA 1
ATOM 636 C C . ILE A 1 85 ? -15.326 0.578 -7.891 1.00 98.62 85 ILE A C 1
ATOM 638 O O . ILE A 1 85 ? -16.456 0.591 -7.412 1.00 98.62 85 ILE A O 1
ATOM 642 N N . ARG A 1 86 ? -15.073 1.143 -9.080 1.00 98.69 86 ARG A N 1
ATOM 643 C CA . ARG A 1 86 ? -16.133 1.798 -9.871 1.00 98.69 86 ARG A CA 1
ATOM 644 C C . ARG A 1 86 ? -17.238 0.838 -10.310 1.00 98.69 86 ARG A C 1
ATOM 646 O O . ARG A 1 86 ? -18.383 1.256 -10.411 1.00 98.69 86 ARG A O 1
ATOM 653 N N . GLN A 1 87 ? -16.897 -0.414 -10.605 1.00 98.56 87 GLN A N 1
ATOM 654 C CA . GLN A 1 87 ? -17.854 -1.409 -11.099 1.00 98.56 87 GLN A CA 1
ATOM 655 C C . GLN A 1 87 ? -18.627 -2.111 -9.980 1.00 98.56 87 GLN A C 1
ATOM 657 O O . GLN A 1 87 ? -19.803 -2.412 -10.151 1.00 98.56 87 GLN A O 1
ATOM 662 N N . LYS A 1 88 ? -17.957 -2.422 -8.865 1.00 98.06 88 LYS A N 1
ATOM 663 C CA . LYS A 1 88 ? -18.478 -3.302 -7.806 1.00 98.06 88 LYS A CA 1
ATOM 664 C C . LYS A 1 88 ? -18.750 -2.581 -6.485 1.00 98.06 88 LYS A C 1
ATOM 666 O O . LYS A 1 88 ? -19.292 -3.196 -5.576 1.00 98.06 88 LYS A O 1
ATOM 671 N N . GLY A 1 89 ? -18.390 -1.304 -6.384 1.00 98.06 89 GLY A N 1
ATOM 672 C CA . GLY A 1 89 ? -18.410 -0.556 -5.133 1.00 98.06 89 GLY A CA 1
ATOM 673 C C . GLY A 1 89 ? -17.116 -0.710 -4.333 1.00 98.06 89 GLY A C 1
ATOM 674 O O . GLY A 1 89 ? -16.178 -1.409 -4.723 1.00 98.06 89 GLY A O 1
ATOM 675 N N . PHE A 1 90 ? -17.056 0.003 -3.211 1.00 97.69 90 PHE A N 1
ATOM 676 C CA . PHE A 1 90 ? -15.942 -0.078 -2.267 1.00 97.69 90 PHE A CA 1
ATOM 677 C C . PHE A 1 90 ? -15.875 -1.488 -1.644 1.00 97.69 90 PHE A C 1
ATOM 679 O O . PHE A 1 90 ? -16.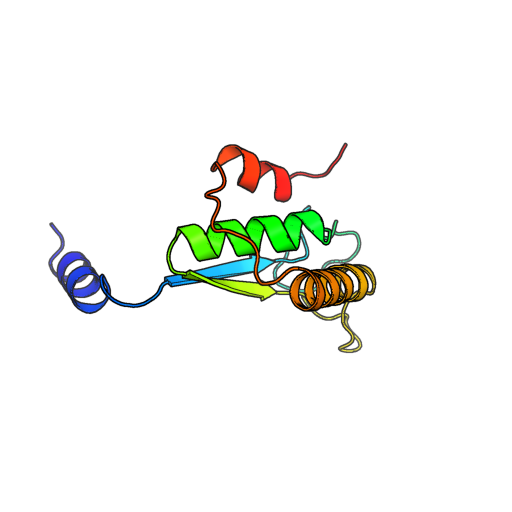931 -2.087 -1.444 1.00 97.69 90 PHE A O 1
ATOM 686 N N . PRO A 1 91 ? -14.686 -2.055 -1.355 1.00 97.44 91 PRO A N 1
ATOM 687 C CA . PRO A 1 91 ? -14.608 -3.385 -0.753 1.00 97.44 91 PRO A CA 1
ATOM 688 C C . PRO A 1 91 ? -15.280 -3.426 0.625 1.00 97.44 91 PRO A C 1
ATOM 690 O O . PRO A 1 91 ? -15.137 -2.495 1.415 1.00 97.44 91 PRO A O 1
ATOM 693 N N . GLU A 1 92 ? -15.962 -4.531 0.924 1.00 98.06 92 GLU A N 1
ATOM 694 C CA . GLU A 1 92 ? -16.545 -4.779 2.247 1.00 98.06 92 GLU A CA 1
ATOM 695 C C . GLU A 1 92 ? -15.457 -4.855 3.333 1.00 98.06 92 GLU A C 1
ATOM 697 O O . GLU A 1 92 ? -14.365 -5.378 3.073 1.00 98.06 92 GLU A O 1
ATOM 702 N N . PRO A 1 93 ? -15.726 -4.365 4.558 1.00 98.00 93 PRO A N 1
ATOM 703 C CA . PRO A 1 93 ? -14.748 -4.367 5.635 1.00 98.00 93 PRO A CA 1
ATOM 704 C C . PRO A 1 93 ? -14.387 -5.802 6.025 1.00 98.00 93 PRO A C 1
ATOM 706 O O . PRO A 1 93 ? -15.232 -6.595 6.444 1.00 98.00 93 PRO A O 1
ATOM 709 N N . LYS A 1 94 ? -13.099 -6.133 5.927 1.00 97.81 94 LYS A N 1
ATOM 710 C CA . LYS A 1 94 ? -12.571 -7.443 6.313 1.00 97.81 94 LYS A CA 1
ATOM 711 C C . LYS A 1 94 ? -11.214 -7.288 6.981 1.00 97.81 94 LYS A C 1
ATOM 713 O O . LYS A 1 94 ? -10.237 -6.945 6.324 1.00 97.81 94 LYS A O 1
ATOM 718 N N . ARG A 1 95 ? -11.158 -7.588 8.280 1.00 96.44 95 ARG A N 1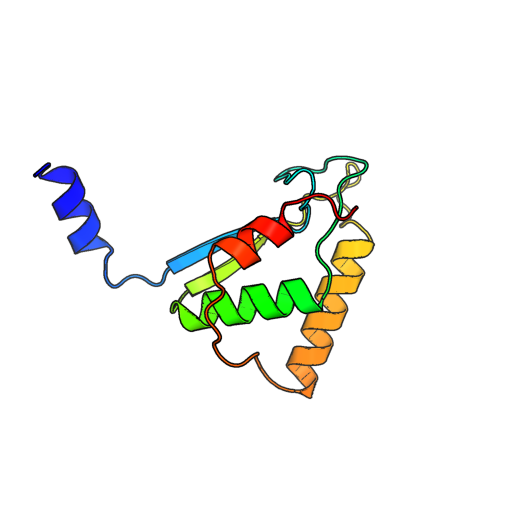
ATOM 719 C CA . ARG A 1 95 ? -9.919 -7.543 9.062 1.00 96.44 95 ARG A CA 1
ATOM 720 C C . ARG A 1 95 ? -8.964 -8.647 8.609 1.00 96.44 95 ARG A C 1
ATOM 722 O O . ARG A 1 95 ? -9.371 -9.800 8.480 1.00 96.44 95 ARG A O 1
ATOM 729 N N . MET A 1 96 ? -7.712 -8.281 8.376 1.00 94.81 96 MET A N 1
ATOM 730 C CA . MET A 1 96 ? -6.637 -9.191 8.001 1.00 94.81 96 MET A CA 1
ATOM 731 C C . MET A 1 96 ? -5.894 -9.669 9.247 1.00 94.81 96 MET A C 1
ATOM 733 O O . MET A 1 96 ? -5.576 -8.880 10.143 1.00 94.81 96 MET A O 1
ATOM 737 N N . GLU A 1 97 ? -5.556 -10.957 9.292 1.00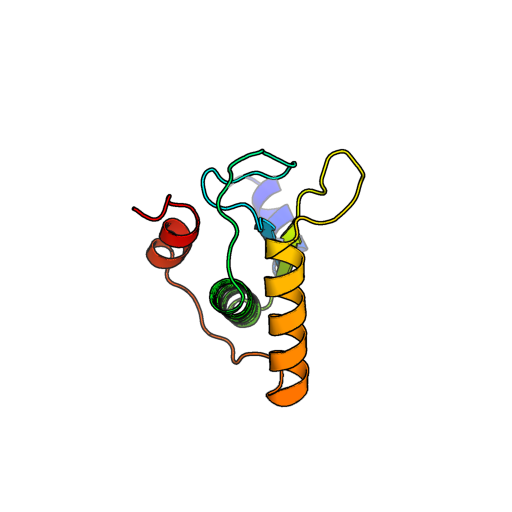 94.62 97 GLU A N 1
ATOM 738 C CA . GLU A 1 97 ? -4.717 -11.470 10.367 1.00 94.62 97 GLU A CA 1
ATOM 739 C C . GLU A 1 97 ? -3.288 -10.942 10.234 1.00 94.62 97 GLU A C 1
ATOM 741 O O . GLU A 1 97 ? -2.733 -10.788 9.141 1.00 94.62 97 GLU A O 1
ATOM 746 N N . ARG A 1 98 ? -2.627 -10.699 11.370 1.00 88.25 98 ARG A N 1
ATOM 747 C CA . ARG A 1 98 ? -1.261 -10.146 11.367 1.00 88.25 98 ARG A CA 1
ATOM 748 C C . ARG A 1 98 ? -0.287 -11.022 10.570 1.00 88.25 98 ARG A C 1
ATOM 750 O O . ARG A 1 98 ? 0.610 -10.499 9.912 1.00 88.25 98 ARG A O 1
ATOM 757 N N . SER A 1 99 ? -0.474 -12.341 10.615 1.00 90.12 99 SER A N 1
ATOM 758 C CA . SER A 1 99 ? 0.334 -13.311 9.873 1.00 90.12 99 SER A CA 1
ATOM 759 C C . SER A 1 99 ? 0.140 -13.204 8.357 1.00 90.12 99 SER A C 1
ATOM 761 O O . SER A 1 99 ? 1.112 -13.335 7.617 1.00 90.12 99 SER A O 1
ATOM 763 N N . GLU A 1 100 ? -1.073 -12.917 7.883 1.00 89.31 100 GLU A N 1
ATOM 764 C CA . GLU A 1 100 ? -1.363 -12.670 6.466 1.00 89.31 100 GLU A CA 1
ATOM 765 C C . GLU A 1 100 ? -0.696 -11.378 5.999 1.00 89.31 100 GLU A C 1
ATOM 767 O O . GLU A 1 100 ? -0.014 -11.361 4.975 1.00 89.31 100 GLU A O 1
ATOM 772 N N . ARG A 1 101 ? -0.778 -10.322 6.815 1.00 86.19 101 ARG A N 1
ATOM 773 C CA . ARG A 1 101 ? -0.136 -9.038 6.516 1.00 86.19 101 ARG A CA 1
ATOM 774 C C . ARG A 1 101 ? 1.387 -9.139 6.444 1.00 86.19 101 ARG A C 1
ATOM 776 O O . ARG A 1 101 ? 2.011 -8.474 5.621 1.00 86.19 101 ARG A O 1
ATOM 783 N N . SER A 1 102 ? 1.998 -9.977 7.279 1.00 85.56 102 SER A N 1
ATOM 784 C CA . SER A 1 102 ? 3.438 -10.250 7.220 1.00 85.56 102 SER A CA 1
ATOM 785 C C . SER A 1 102 ? 3.853 -10.973 5.937 1.00 85.56 102 SER A C 1
ATOM 787 O O . SER A 1 102 ? 4.930 -10.685 5.421 1.00 85.56 102 SER A O 1
ATOM 789 N N . LYS A 1 103 ? 3.010 -11.862 5.392 1.00 85.94 103 LYS A N 1
ATOM 790 C CA . LYS A 1 103 ? 3.299 -12.575 4.134 1.00 85.94 103 LYS A CA 1
ATOM 791 C C . LYS A 1 103 ? 3.360 -11.635 2.936 1.00 85.94 103 LYS A C 1
ATOM 793 O O . LYS A 1 103 ? 4.155 -11.883 2.043 1.00 85.94 103 LYS A O 1
ATOM 798 N N . LEU A 1 104 ? 2.593 -10.541 2.949 1.00 81.69 104 LEU A N 1
ATOM 799 C CA . LEU A 1 104 ? 2.665 -9.521 1.898 1.00 81.69 104 LEU A CA 1
ATOM 800 C C . LEU A 1 104 ? 4.061 -8.904 1.775 1.00 81.69 104 LEU A C 1
ATOM 802 O O . LEU A 1 104 ? 4.403 -8.445 0.702 1.00 81.69 104 LEU A O 1
ATOM 806 N N . LYS A 1 105 ? 4.853 -8.882 2.855 1.00 75.81 105 LYS A N 1
ATOM 807 C CA . LYS A 1 105 ? 6.209 -8.305 2.875 1.00 75.81 105 LYS A CA 1
ATOM 808 C C . LYS A 1 105 ? 7.326 -9.339 2.705 1.00 75.81 105 LYS A C 1
ATOM 810 O O . LYS A 1 105 ? 8.504 -9.015 2.850 1.00 75.81 105 LYS A O 1
ATOM 815 N N . ALA A 1 106 ? 6.964 -10.602 2.501 1.00 71.25 106 ALA A N 1
ATOM 816 C CA . ALA A 1 106 ? 7.913 -11.678 2.288 1.00 71.25 106 ALA A CA 1
ATOM 817 C C . ALA A 1 106 ? 8.081 -11.902 0.785 1.00 71.25 106 ALA A C 1
ATOM 819 O O . ALA A 1 106 ? 7.098 -11.886 0.052 1.00 71.25 106 ALA A O 1
ATOM 820 N N . LYS A 1 107 ? 9.321 -12.143 0.348 1.00 60.78 107 LYS A N 1
ATOM 821 C CA . LYS A 1 107 ? 9.618 -12.488 -1.044 1.00 60.78 107 LYS A CA 1
ATOM 822 C C . LYS A 1 107 ? 8.830 -13.739 -1.429 1.00 60.78 107 LYS A C 1
ATOM 824 O O . LYS A 1 107 ? 8.943 -14.753 -0.727 1.00 60.78 107 LYS A O 1
ATOM 829 N N . GLN A 1 108 ? 8.033 -13.672 -2.490 1.00 57.25 108 GLN A N 1
ATOM 830 C CA . GLN A 1 108 ? 7.370 -14.867 -3.006 1.00 57.25 108 GLN A CA 1
ATOM 831 C C . GLN A 1 108 ? 8.457 -15.784 -3.596 1.00 57.25 108 GLN A C 1
ATOM 833 O O . GLN A 1 108 ? 9.307 -15.341 -4.365 1.00 57.25 108 GLN A O 1
ATOM 838 N N . LYS A 1 109 ? 8.519 -17.033 -3.118 1.00 48.44 109 LYS A N 1
ATOM 839 C CA . LYS A 1 109 ? 9.506 -18.029 -3.566 1.00 48.44 109 LYS A CA 1
ATOM 840 C C . LYS A 1 109 ? 9.114 -18.639 -4.900 1.00 48.44 109 LYS A C 1
ATOM 842 O O . LYS A 1 109 ? 7.905 -18.912 -5.060 1.00 48.44 109 LYS A O 1
#

Sequence (109 aa):
KEPIAEKAWMLNQGKRGDICTNMQSAPPAWIYMDGCEHINTDQVLALLADAFAQDANLTLNTGPLPDGSIHPADVAALREAGQRIRQKGFPEPKRMERSERSKLKAKQK

Radius of gyration: 16.19 Å; chains: 1; bounding box: 34×32×48 Å

pLDDT: mean 93.46, std 8.78, range [48.44, 98.81]